Protein AF-A0A776R0T1-F1 (afdb_monomer_lite)

InterPro domains:
  IPR001826 RHS protein, conserved region [PF03527] (2-27)

Structure (mmCIF, N/CA/C/O backbone):
data_AF-A0A776R0T1-F1
#
_entry.id   AF-A0A776R0T1-F1
#
loop_
_atom_site.group_PDB
_atom_site.id
_atom_site.type_symbol
_atom_site.label_atom_id
_atom_site.label_alt_id
_atom_site.label_comp_id
_atom_site.label_asym_id
_atom_site.label_entity_id
_atom_site.label_seq_id
_atom_site.pdbx_PDB_ins_code
_atom_site.Cartn_x
_atom_site.Cartn_y
_atom_site.Cartn_z
_atom_site.occupancy
_atom_site.B_iso_or_equiv
_atom_site.auth_seq_id
_atom_site.auth_comp_id
_atom_site.auth_asym_id
_atom_site.auth_atom_id
_atom_site.pdbx_PDB_model_num
ATOM 1 N N . MET A 1 1 ? 4.233 -3.243 8.536 1.00 66.56 1 MET A N 1
ATOM 2 C CA . MET A 1 1 ? 4.951 -2.847 7.306 1.00 66.56 1 MET A CA 1
ATOM 3 C C . MET A 1 1 ? 4.673 -3.866 6.212 1.00 66.56 1 MET A C 1
ATOM 5 O O . MET A 1 1 ? 5.083 -5.013 6.349 1.00 66.56 1 MET A O 1
ATOM 9 N N . LEU A 1 2 ? 3.959 -3.451 5.165 1.00 77.19 2 LEU A N 1
ATOM 10 C CA . LEU A 1 2 ? 3.800 -4.197 3.916 1.00 77.19 2 LEU A CA 1
ATOM 11 C C . LEU A 1 2 ? 4.525 -3.424 2.810 1.00 77.19 2 LEU A C 1
ATOM 13 O O . LEU A 1 2 ? 4.387 -2.207 2.734 1.00 77.19 2 LEU A O 1
ATOM 17 N N . ALA A 1 3 ? 5.293 -4.111 1.969 1.00 76.19 3 ALA A N 1
ATOM 18 C CA . ALA A 1 3 ? 5.977 -3.501 0.835 1.00 76.19 3 ALA A CA 1
ATOM 19 C C . ALA A 1 3 ? 5.763 -4.357 -0.414 1.00 76.19 3 ALA A C 1
ATOM 21 O O . ALA A 1 3 ? 5.935 -5.575 -0.377 1.00 76.19 3 ALA A O 1
ATOM 22 N N . LEU A 1 4 ? 5.378 -3.707 -1.507 1.00 79.00 4 LEU A N 1
ATOM 23 C CA . LEU A 1 4 ? 5.299 -4.279 -2.839 1.00 79.00 4 LEU A CA 1
ATOM 24 C C . LEU A 1 4 ? 6.543 -3.845 -3.613 1.00 79.00 4 LEU A C 1
ATOM 26 O O . LEU A 1 4 ? 6.849 -2.654 -3.690 1.00 79.00 4 LEU A O 1
ATOM 30 N N . MET A 1 5 ? 7.249 -4.816 -4.182 1.00 80.25 5 MET A N 1
ATOM 31 C CA . MET A 1 5 ? 8.415 -4.578 -5.030 1.00 80.25 5 MET A CA 1
ATOM 32 C C . MET A 1 5 ? 8.024 -4.742 -6.502 1.00 80.25 5 MET A C 1
ATOM 34 O O . MET A 1 5 ? 7.194 -5.597 -6.821 1.00 80.25 5 MET A O 1
ATOM 38 N N . ASP A 1 6 ? 8.591 -3.922 -7.386 1.00 76.94 6 ASP A N 1
ATOM 39 C CA . ASP A 1 6 ? 8.453 -4.100 -8.835 1.00 76.94 6 ASP A CA 1
ATOM 40 C C . ASP A 1 6 ? 9.387 -5.207 -9.366 1.00 76.94 6 ASP A C 1
ATOM 42 O O . ASP A 1 6 ? 10.164 -5.819 -8.627 1.00 76.94 6 ASP A O 1
ATOM 46 N N . ALA A 1 7 ? 9.298 -5.490 -10.668 1.00 81.44 7 ALA A N 1
ATOM 47 C CA . ALA A 1 7 ? 10.149 -6.478 -11.334 1.00 81.44 7 ALA A CA 1
ATOM 48 C C . ALA A 1 7 ? 11.636 -6.065 -11.394 1.00 81.44 7 ALA A C 1
ATOM 50 O O . ALA A 1 7 ? 12.491 -6.917 -11.634 1.00 81.44 7 ALA A O 1
ATOM 51 N N . ASP A 1 8 ? 11.932 -4.785 -11.159 1.00 81.50 8 ASP A N 1
ATOM 52 C CA . ASP A 1 8 ? 13.271 -4.196 -11.139 1.00 81.50 8 ASP A CA 1
ATOM 53 C C . ASP A 1 8 ? 13.891 -4.195 -9.726 1.00 81.50 8 ASP A C 1
ATOM 55 O O . ASP A 1 8 ? 15.054 -3.828 -9.552 1.00 81.50 8 ASP A O 1
ATOM 59 N N . GLY A 1 9 ? 13.145 -4.654 -8.714 1.00 80.12 9 GLY A N 1
ATOM 60 C CA . GLY A 1 9 ? 13.589 -4.736 -7.324 1.00 80.12 9 GLY A CA 1
ATOM 61 C C . GLY A 1 9 ? 13.481 -3.421 -6.546 1.00 80.12 9 GLY A C 1
ATOM 62 O O . GLY A 1 9 ? 14.038 -3.321 -5.452 1.00 80.12 9 GLY A O 1
ATOM 63 N N . ASN A 1 10 ? 12.769 -2.422 -7.072 1.00 78.94 10 ASN A N 1
ATOM 64 C CA . ASN A 1 10 ? 12.481 -1.174 -6.371 1.00 78.94 10 ASN A CA 1
ATOM 65 C C . ASN A 1 10 ? 11.188 -1.286 -5.561 1.00 78.94 10 ASN A C 1
ATOM 67 O O . ASN A 1 10 ? 10.294 -2.079 -5.865 1.00 78.94 10 ASN A O 1
ATOM 71 N N . ILE A 1 11 ? 11.072 -0.461 -4.519 1.00 78.38 11 ILE A N 1
ATOM 72 C CA . ILE A 1 11 ? 9.844 -0.355 -3.728 1.00 78.38 11 ILE A CA 1
ATOM 73 C C . ILE A 1 11 ? 8.802 0.367 -4.583 1.00 78.38 11 ILE A C 1
ATOM 75 O O . ILE A 1 11 ? 8.821 1.589 -4.711 1.00 78.38 11 ILE A O 1
ATOM 79 N N . ALA A 1 12 ? 7.889 -0.407 -5.162 1.00 77.00 12 ALA A N 1
ATOM 80 C CA . ALA A 1 12 ? 6.780 0.112 -5.948 1.00 77.00 12 ALA A CA 1
ATOM 81 C C . ALA A 1 12 ? 5.733 0.782 -5.050 1.00 77.00 12 ALA A C 1
ATOM 83 O O . ALA A 1 12 ? 5.106 1.766 -5.441 1.00 77.00 12 ALA A O 1
ATOM 84 N N . TRP A 1 13 ? 5.543 0.235 -3.845 1.00 81.12 13 TRP A N 1
ATOM 85 C CA . TRP A 1 13 ? 4.612 0.746 -2.848 1.00 81.12 13 TRP A CA 1
ATOM 86 C C . TRP A 1 13 ? 4.976 0.222 -1.457 1.00 81.12 13 TRP A C 1
ATOM 88 O O . TRP A 1 13 ? 5.340 -0.945 -1.306 1.00 81.12 13 TRP A O 1
ATOM 98 N N . SER A 1 14 ? 4.843 1.048 -0.429 1.00 81.50 14 SER A N 1
ATOM 99 C CA . SER A 1 14 ? 4.900 0.620 0.963 1.00 81.50 14 SER A CA 1
ATOM 100 C C . SER A 1 14 ? 3.723 1.200 1.742 1.00 81.50 14 SER A C 1
ATOM 102 O O . SER A 1 14 ? 3.298 2.336 1.529 1.00 81.50 14 SER A O 1
ATOM 104 N N . GLY A 1 15 ? 3.163 0.384 2.626 1.00 85.31 15 GLY A N 1
ATOM 105 C CA . GLY A 1 15 ? 2.031 0.740 3.463 1.00 85.31 15 GLY A CA 1
ATOM 106 C C . GLY A 1 15 ? 2.299 0.377 4.913 1.00 85.31 15 GLY A C 1
ATOM 107 O O . GLY A 1 15 ? 2.699 -0.751 5.240 1.00 85.31 15 GLY A O 1
ATOM 108 N N . G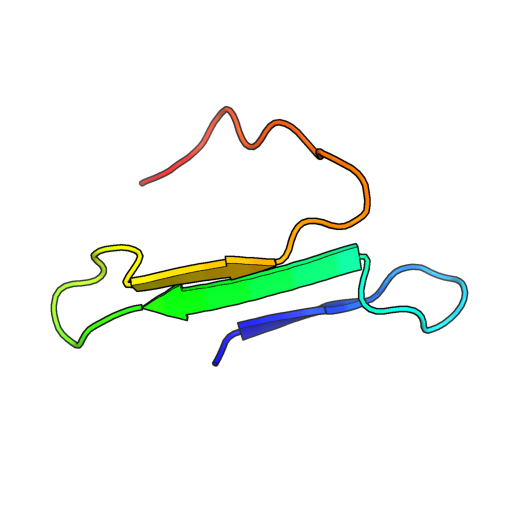LU A 1 16 ? 2.049 1.334 5.795 1.00 86.62 16 GLU A N 1
ATOM 109 C CA . GLU A 1 16 ? 1.953 1.103 7.226 1.00 86.62 16 GLU A CA 1
ATOM 110 C C . GLU A 1 16 ? 0.494 1.197 7.654 1.00 86.62 16 GLU A C 1
ATOM 112 O O . GLU A 1 16 ? -0.206 2.145 7.300 1.00 86.62 16 GLU A O 1
ATOM 117 N N . TYR A 1 17 ? 0.052 0.195 8.408 1.00 85.31 17 TYR A N 1
ATOM 118 C CA . TYR A 1 17 ? -1.310 0.085 8.909 1.00 85.31 17 TYR A CA 1
ATOM 119 C C . TYR A 1 17 ? -1.277 -0.085 10.418 1.00 85.31 17 TYR A C 1
ATOM 121 O O . TYR A 1 17 ? -0.366 -0.732 10.946 1.00 85.31 17 TYR A O 1
ATOM 129 N N . ASP A 1 18 ? -2.270 0.488 11.087 1.00 85.56 18 ASP A N 1
ATOM 130 C CA . ASP A 1 18 ? -2.509 0.229 12.498 1.00 85.56 18 ASP A CA 1
ATOM 131 C C . ASP A 1 18 ? -3.128 -1.163 12.709 1.00 85.56 18 ASP A C 1
ATOM 133 O O . ASP A 1 18 ? -3.460 -1.898 11.775 1.00 85.56 18 ASP A O 1
ATOM 137 N N . GLU A 1 19 ? -3.285 -1.533 13.973 1.00 85.00 19 GLU A N 1
ATOM 138 C CA . GLU A 1 19 ? -3.895 -2.794 14.400 1.00 85.00 19 GLU A CA 1
ATOM 139 C C . GLU A 1 19 ? -5.390 -2.930 14.046 1.00 85.00 19 GLU A C 1
ATOM 141 O O . GLU A 1 19 ? -5.948 -4.023 14.143 1.00 85.00 19 GLU A O 1
ATOM 146 N N . TRP A 1 20 ? -6.027 -1.852 13.586 1.00 87.56 20 TRP A N 1
ATOM 147 C CA . TRP A 1 20 ? -7.400 -1.827 13.083 1.00 87.56 20 TRP A CA 1
ATOM 148 C C . TRP A 1 20 ? -7.476 -1.837 11.549 1.00 87.56 20 TRP A C 1
ATOM 150 O O . TRP A 1 20 ? -8.574 -1.898 11.001 1.00 87.56 20 TRP A O 1
ATOM 160 N N . GLY A 1 21 ? -6.334 -1.823 10.854 1.00 78.94 21 GLY A N 1
ATOM 161 C CA . GLY A 1 21 ? -6.258 -1.791 9.396 1.00 78.94 21 GLY A CA 1
ATOM 162 C C . GLY A 1 21 ? -6.388 -0.394 8.787 1.00 78.94 21 GLY A C 1
ATOM 163 O O . GLY A 1 21 ? -6.463 -0.284 7.565 1.00 78.94 21 GLY A O 1
ATOM 164 N N . ASN A 1 22 ? -6.378 0.680 9.584 1.00 83.38 22 ASN A N 1
ATOM 165 C CA . ASN A 1 22 ? -6.316 2.031 9.036 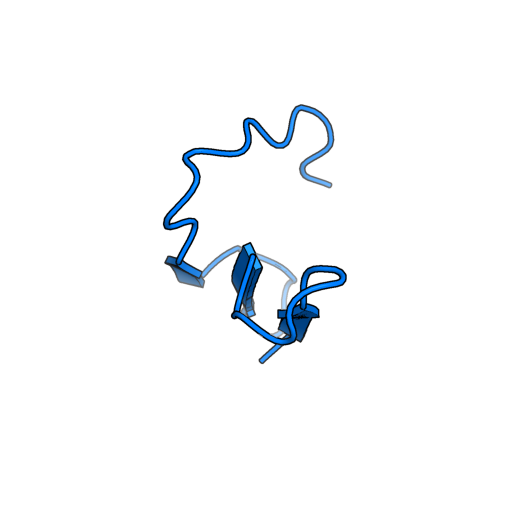1.00 83.38 22 ASN A CA 1
ATOM 166 C C . 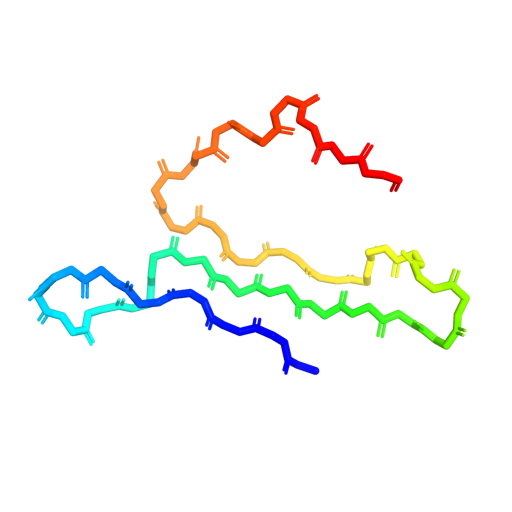ASN A 1 22 ? -4.909 2.313 8.523 1.00 83.38 22 ASN A C 1
ATOM 168 O O . ASN A 1 22 ? -3.907 1.992 9.164 1.00 83.38 22 ASN A O 1
ATOM 172 N N . GLN A 1 23 ? -4.839 2.956 7.365 1.00 78.88 23 GLN A N 1
ATOM 173 C CA . GLN A 1 23 ? -3.583 3.369 6.765 1.00 78.88 23 GLN A CA 1
ATOM 174 C C . GLN A 1 23 ? -2.955 4.509 7.578 1.00 78.88 23 GLN A C 1
ATOM 176 O O . GLN A 1 23 ? -3.487 5.616 7.617 1.00 78.88 23 GLN A O 1
ATOM 181 N N . LEU A 1 24 ? -1.814 4.229 8.209 1.00 83.62 24 LEU A N 1
ATOM 182 C CA . LEU A 1 24 ? -1.004 5.205 8.941 1.00 83.62 24 LEU A CA 1
ATOM 183 C C . LEU A 1 24 ? -0.030 5.935 8.013 1.00 83.62 24 LEU A C 1
ATOM 185 O O . LEU A 1 24 ? 0.159 7.141 8.150 1.00 83.62 24 LEU A O 1
ATOM 189 N N . ASN A 1 25 ? 0.565 5.215 7.058 1.00 77.81 25 ASN A N 1
ATOM 190 C CA . ASN A 1 25 ? 1.483 5.781 6.075 1.00 77.81 25 ASN A CA 1
ATOM 191 C C . ASN A 1 25 ? 1.370 5.054 4.730 1.00 77.81 25 ASN A C 1
ATOM 193 O O . ASN A 1 25 ? 1.173 3.838 4.684 1.00 77.81 25 ASN A O 1
ATOM 197 N N . GLU A 1 26 ? 1.518 5.796 3.636 1.00 80.19 26 GLU A N 1
ATOM 198 C CA . GLU A 1 26 ? 1.585 5.256 2.277 1.00 80.19 26 GLU A CA 1
ATOM 199 C C . GLU A 1 26 ? 2.759 5.897 1.546 1.00 80.19 26 GLU A C 1
ATOM 201 O O . GLU A 1 26 ? 2.703 7.080 1.214 1.00 80.19 26 GLU A O 1
ATOM 206 N N . GLU A 1 27 ? 3.807 5.129 1.258 1.00 77.62 27 GLU A N 1
ATOM 207 C CA . GLU A 1 27 ? 4.809 5.563 0.292 1.00 77.62 27 GLU A CA 1
ATOM 208 C C . GLU A 1 27 ? 4.520 4.918 -1.051 1.00 77.62 27 GLU A C 1
ATOM 210 O O . GLU A 1 27 ? 4.719 3.725 -1.275 1.00 77.62 27 GLU A O 1
ATOM 215 N N . ASN A 1 28 ? 4.039 5.744 -1.965 1.00 74.94 28 ASN A N 1
ATOM 216 C CA . ASN A 1 28 ? 3.718 5.342 -3.317 1.00 74.94 28 ASN A CA 1
ATOM 217 C C . ASN A 1 28 ? 4.495 6.231 -4.290 1.00 74.94 28 ASN A C 1
ATOM 219 O O . ASN A 1 28 ? 3.933 7.189 -4.830 1.00 74.94 28 ASN A O 1
ATOM 223 N N . PRO A 1 29 ? 5.795 5.950 -4.501 1.00 69.06 29 PRO A N 1
ATOM 224 C CA . PRO A 1 29 ? 6.650 6.779 -5.350 1.00 69.06 29 PRO A CA 1
ATOM 225 C C . PRO A 1 29 ? 6.139 6.861 -6.793 1.00 69.06 29 PRO A C 1
ATOM 227 O O . PRO A 1 29 ? 6.412 7.829 -7.498 1.00 69.06 29 PRO A O 1
ATOM 230 N N . HIS A 1 30 ? 5.339 5.882 -7.216 1.00 68.12 30 HIS A N 1
ATOM 231 C CA . HIS A 1 30 ? 4.750 5.815 -8.548 1.00 68.12 30 HIS A CA 1
ATOM 232 C C . HIS A 1 30 ? 3.324 6.381 -8.630 1.00 68.12 30 HIS A C 1
ATOM 234 O O . HIS A 1 30 ? 2.710 6.285 -9.693 1.00 68.12 30 HIS A O 1
ATOM 240 N N . HIS A 1 31 ? 2.782 6.968 -7.549 1.00 64.56 31 HIS A N 1
ATOM 241 C CA . HIS A 1 31 ? 1.404 7.484 -7.495 1.00 64.56 31 HIS A CA 1
ATOM 242 C C . HIS A 1 31 ? 0.375 6.465 -8.028 1.00 64.56 31 HIS A C 1
ATOM 244 O O . HIS A 1 31 ? -0.629 6.817 -8.651 1.00 64.56 31 HIS A O 1
ATOM 250 N N . LEU A 1 32 ? 0.635 5.173 -7.800 1.00 67.38 32 LEU A N 1
ATOM 251 C CA . LEU A 1 32 ? -0.231 4.081 -8.215 1.00 67.38 32 LEU A CA 1
ATOM 252 C C . LEU A 1 32 ? -1.574 4.240 -7.514 1.00 67.38 32 LEU A C 1
ATOM 254 O O . LEU A 1 32 ? -1.707 3.928 -6.335 1.00 67.38 32 LEU A O 1
ATOM 258 N N . HIS A 1 33 ? -2.565 4.754 -8.232 1.00 62.97 33 HIS A N 1
ATOM 259 C CA . HIS A 1 33 ? -3.906 4.905 -7.700 1.00 62.97 33 HIS A CA 1
ATOM 260 C C . HIS A 1 33 ? -4.411 3.512 -7.305 1.00 62.97 33 HIS A C 1
ATOM 262 O O . HIS A 1 33 ? -4.526 2.638 -8.163 1.00 62.97 33 HIS A O 1
ATOM 268 N N . GLN A 1 34 ? -4.650 3.290 -6.011 1.00 64.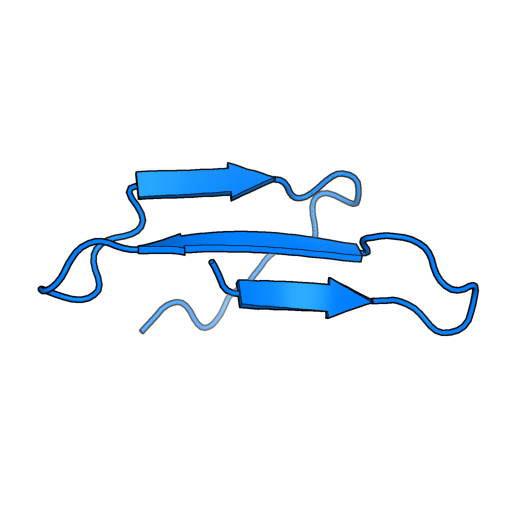69 34 GLN A N 1
ATOM 269 C CA . GLN A 1 34 ? -5.183 2.040 -5.467 1.00 64.69 34 GLN A CA 1
ATOM 270 C C . GLN A 1 34 ? -6.710 2.195 -5.338 1.00 64.69 34 GLN A C 1
ATOM 272 O O . GLN A 1 34 ? -7.182 2.645 -4.295 1.00 64.69 34 GLN A O 1
ATOM 277 N N . PRO A 1 35 ? -7.516 1.887 -6.378 1.00 63.00 35 PRO A N 1
ATOM 278 C CA . PRO A 1 35 ? -8.972 2.042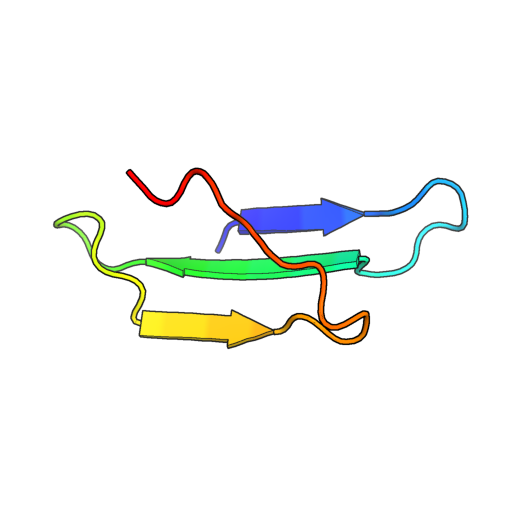 -6.317 1.00 63.00 35 PRO A CA 1
ATOM 279 C C . PRO A 1 35 ? -9.640 1.073 -5.332 1.00 63.00 35 PRO A C 1
ATOM 281 O O . PRO A 1 35 ? -10.775 1.304 -4.932 1.00 63.00 35 PRO A O 1
ATOM 284 N N . TYR A 1 36 ? -8.943 0.008 -4.934 1.00 58.28 36 TYR A N 1
ATOM 285 C CA . TYR A 1 36 ? -9.407 -0.959 -3.946 1.00 58.28 36 TYR A CA 1
ATOM 286 C C . TYR A 1 36 ? -8.627 -0.765 -2.644 1.00 58.28 36 TYR A C 1
ATOM 288 O O . TYR A 1 36 ? -7.691 -1.503 -2.348 1.00 58.28 36 TYR A O 1
ATOM 296 N N . ARG A 1 37 ? -8.995 0.267 -1.883 1.00 61.91 37 ARG A N 1
ATOM 297 C CA . ARG A 1 37 ? -8.643 0.387 -0.465 1.00 61.91 37 ARG A CA 1
ATOM 298 C C . ARG A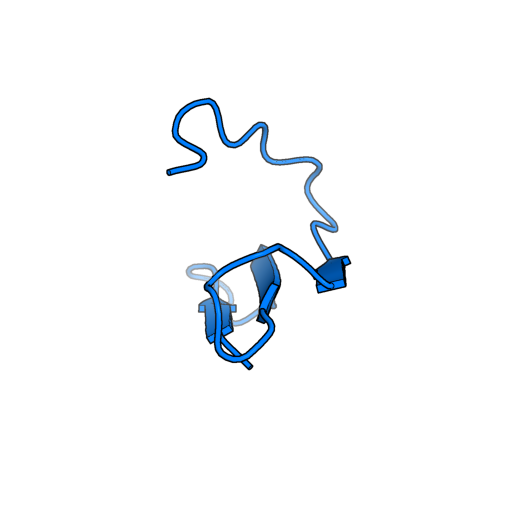 1 37 ? -9.794 -0.266 0.312 1.00 61.91 37 ARG A C 1
ATOM 300 O O . ARG A 1 37 ? -10.933 0.170 0.148 1.00 61.91 37 ARG A O 1
ATOM 307 N N . LEU A 1 38 ? -9.517 -1.373 1.008 1.00 59.34 38 LEU A N 1
ATOM 308 C CA . LEU A 1 38 ? -10.475 -2.044 1.902 1.00 59.34 38 LEU A CA 1
ATOM 309 C C . LEU A 1 38 ? -10.694 -1.213 3.167 1.00 59.34 38 LEU A C 1
ATOM 311 O O . LEU A 1 38 ? -9.707 -0.585 3.610 1.00 59.34 38 LEU A O 1
#

Organism: Escherichia coli (NCBI:txid562)

Secondary structure (DSSP, 8-state):
-EEEE-TTSSEEEEEEE-TTS-EEEEE-TT----S---

pLDDT: mean 75.95, std 8.25, range [58.28, 87.56]

Foldseek 3Di:
DDFDADPVRDGQKDFDADPVRDTPDIDHVPVPDDPDDD

Sequence (38 aa):
MLALMDADGNIAWSGEYDEWGNQLNEENPHHLHQPYRL

Radius of gyration: 10.46 Å; chains: 1; bounding box: 24×14×26 Å